Protein AF-A0A9E2REB8-F1 (afdb_monomer)

Structure (mmCIF, N/CA/C/O backbone):
data_AF-A0A9E2REB8-F1
#
_entry.id   AF-A0A9E2REB8-F1
#
loop_
_atom_site.group_PDB
_atom_site.id
_atom_site.type_symbol
_atom_site.label_atom_id
_atom_site.label_alt_id
_atom_site.label_comp_id
_atom_site.label_asym_id
_atom_site.label_entity_id
_atom_site.label_seq_id
_atom_site.pdbx_PDB_ins_code
_atom_site.Cartn_x
_atom_site.Cartn_y
_atom_site.Cartn_z
_atom_site.occupancy
_atom_site.B_iso_or_equiv
_atom_site.auth_seq_id
_atom_site.auth_comp_id
_atom_site.auth_asym_id
_atom_site.auth_atom_id
_atom_site.pdbx_PDB_model_num
ATOM 1 N N . ALA A 1 1 ? -7.650 9.214 -2.464 1.00 62.22 1 ALA A N 1
ATOM 2 C CA . ALA A 1 1 ? -8.582 10.266 -2.002 1.00 62.22 1 ALA A CA 1
ATOM 3 C C . ALA A 1 1 ? -10.008 9.734 -1.817 1.00 62.22 1 ALA A C 1
ATOM 5 O O . ALA A 1 1 ? -10.607 10.013 -0.791 1.00 62.22 1 ALA A O 1
ATOM 6 N N . SER A 1 2 ? -10.527 8.916 -2.739 1.00 76.69 2 SER A N 1
ATOM 7 C CA . SER A 1 2 ? -11.926 8.447 -2.776 1.00 76.69 2 SER A CA 1
ATOM 8 C C . SER A 1 2 ? -12.410 7.606 -1.583 1.00 76.69 2 SER A C 1
ATOM 10 O O . SER A 1 2 ? -13.607 7.561 -1.336 1.00 76.69 2 SER A O 1
ATOM 12 N N . HIS A 1 3 ? -11.501 6.967 -0.836 1.00 79.88 3 HIS A N 1
ATOM 13 C CA . HIS A 1 3 ? -11.837 6.084 0.297 1.00 79.88 3 HIS A CA 1
ATOM 14 C C . HIS A 1 3 ? -11.570 6.704 1.676 1.00 79.88 3 HIS A C 1
ATOM 16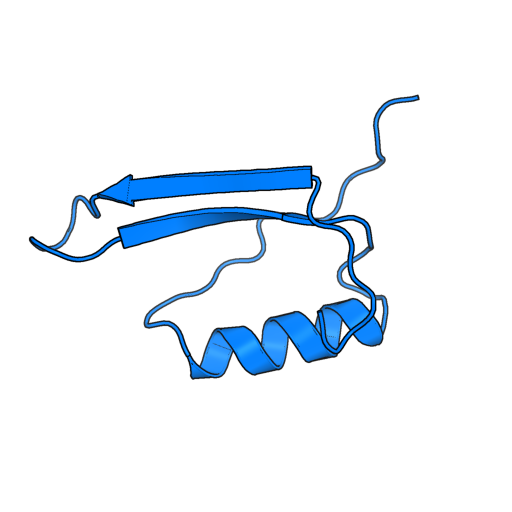 O O . HIS A 1 3 ? -11.633 6.007 2.684 1.00 79.88 3 HIS A O 1
ATOM 22 N N . GLY A 1 4 ? -11.233 7.999 1.743 1.00 84.88 4 GLY A N 1
ATOM 23 C CA . GLY A 1 4 ? -10.947 8.670 3.020 1.00 84.88 4 GLY A CA 1
ATOM 24 C C . GLY A 1 4 ? -9.770 8.052 3.787 1.00 84.88 4 GLY A C 1
ATOM 25 O O . GLY A 1 4 ? -9.830 7.923 5.008 1.00 84.88 4 GLY A O 1
ATOM 26 N N . LEU A 1 5 ? -8.735 7.615 3.060 1.00 89.12 5 LEU A N 1
ATOM 27 C CA . LEU A 1 5 ? -7.502 7.057 3.620 1.00 89.12 5 LEU A CA 1
ATOM 28 C C . LEU A 1 5 ? -6.399 8.114 3.635 1.00 89.12 5 LEU A C 1
ATOM 30 O O . LEU A 1 5 ? -6.122 8.730 2.599 1.00 89.12 5 LEU A O 1
ATOM 34 N N . SER A 1 6 ? -5.755 8.268 4.788 1.00 91.62 6 SER A N 1
ATOM 35 C CA . SER A 1 6 ? -4.515 9.028 4.934 1.00 91.62 6 SER A CA 1
ATOM 36 C C . SER A 1 6 ? -3.335 8.164 4.507 1.00 91.62 6 SER A C 1
ATOM 38 O O . SER A 1 6 ? -3.272 6.981 4.840 1.00 91.62 6 SER A O 1
ATOM 40 N N . MET A 1 7 ? -2.384 8.756 3.792 1.00 92.44 7 MET A N 1
ATOM 41 C CA . MET A 1 7 ? -1.126 8.113 3.425 1.00 92.44 7 MET A CA 1
ATOM 42 C C . MET A 1 7 ? -0.006 8.758 4.227 1.00 92.44 7 MET A C 1
ATOM 44 O O . MET A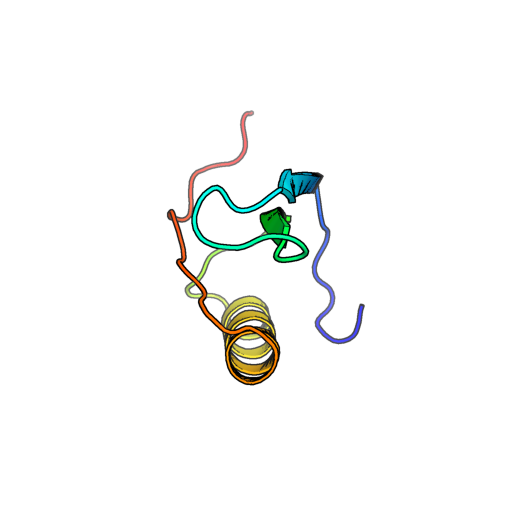 1 7 ? 0.154 9.977 4.180 1.00 92.44 7 MET A O 1
ATOM 48 N N . THR A 1 8 ? 0.756 7.954 4.957 1.00 92.00 8 THR A N 1
ATOM 49 C CA . THR A 1 8 ? 1.863 8.434 5.798 1.00 92.00 8 THR A CA 1
ATOM 50 C C . THR A 1 8 ? 3.204 8.296 5.093 1.00 92.00 8 THR A C 1
ATOM 52 O O . THR A 1 8 ? 4.145 9.026 5.404 1.00 92.00 8 THR A O 1
ATOM 55 N N . LYS A 1 9 ? 3.293 7.395 4.106 1.00 92.38 9 LYS A N 1
ATOM 56 C CA . LYS A 1 9 ? 4.518 7.155 3.350 1.00 92.38 9 LYS A CA 1
ATOM 57 C C . LYS A 1 9 ? 4.235 6.715 1.921 1.00 92.38 9 LYS A C 1
ATOM 59 O O . LYS A 1 9 ? 3.360 5.889 1.682 1.00 92.38 9 LYS A O 1
ATOM 64 N N . ILE A 1 10 ? 5.038 7.219 0.986 1.00 94.50 10 ILE A N 1
ATOM 65 C CA . ILE A 1 10 ? 5.139 6.697 -0.377 1.00 94.50 10 ILE A CA 1
ATOM 66 C C . ILE A 1 10 ? 6.590 6.770 -0.850 1.00 94.50 10 ILE A C 1
ATOM 68 O O . ILE A 1 10 ? 7.190 7.839 -0.914 1.00 94.50 10 ILE A O 1
ATOM 72 N N . GLU A 1 11 ? 7.166 5.621 -1.184 1.00 94.44 11 GLU A N 1
ATOM 73 C CA . GLU A 1 11 ? 8.505 5.517 -1.761 1.00 94.44 11 GLU A CA 1
ATOM 74 C C . GLU A 1 11 ? 8.450 4.712 -3.056 1.00 94.44 11 GLU A C 1
ATOM 76 O O . GLU A 1 11 ? 7.839 3.646 -3.101 1.00 94.44 11 GLU A O 1
ATOM 81 N N . SER A 1 12 ? 9.135 5.180 -4.099 1.00 92.69 12 SER A N 1
ATOM 82 C CA . SER A 1 12 ? 9.322 4.416 -5.333 1.00 92.69 12 SER A CA 1
ATOM 83 C C . SER A 1 12 ? 10.742 3.861 -5.417 1.00 92.69 12 SER A C 1
ATOM 85 O O . SER A 1 12 ? 11.718 4.489 -5.000 1.00 92.69 12 SER A O 1
ATOM 87 N N . ARG A 1 13 ? 10.870 2.650 -5.955 1.00 90.38 13 ARG A N 1
ATOM 88 C CA . ARG A 1 13 ? 12.151 2.011 -6.268 1.00 90.38 13 ARG A CA 1
ATOM 89 C C . ARG A 1 13 ? 12.069 1.433 -7.681 1.00 90.38 13 ARG A C 1
ATOM 91 O O . ARG A 1 13 ? 11.045 0.832 -8.013 1.00 90.38 13 ARG A O 1
ATOM 98 N N . PRO A 1 14 ? 13.114 1.560 -8.515 1.00 87.31 14 PRO A N 1
ATOM 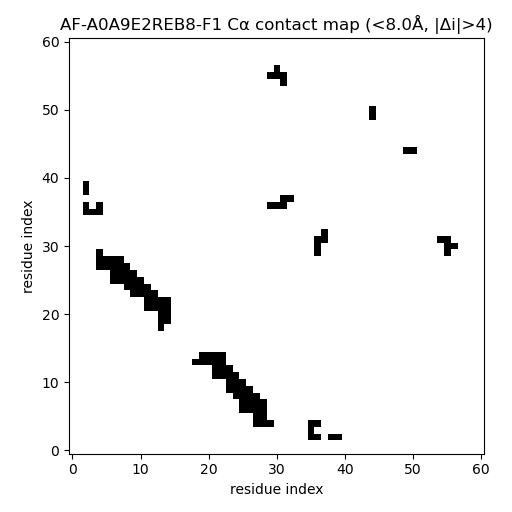99 C CA . PRO A 1 14 ? 13.145 0.857 -9.790 1.00 87.31 14 PRO A CA 1
ATOM 100 C C . PRO A 1 14 ? 13.111 -0.658 -9.542 1.00 87.31 14 PRO A C 1
ATOM 102 O O . PRO A 1 14 ? 13.805 -1.181 -8.663 1.00 87.31 14 PRO A O 1
ATOM 105 N N . SER A 1 15 ? 12.285 -1.365 -10.307 1.00 82.94 15 SER A N 1
ATOM 106 C CA . SER A 1 15 ? 12.221 -2.823 -10.296 1.00 82.94 15 SER A CA 1
ATOM 107 C C . SER A 1 15 ? 13.571 -3.396 -10.715 1.00 82.94 15 SER A C 1
ATOM 109 O O . SER A 1 15 ? 14.169 -2.978 -11.704 1.00 82.94 15 SER A O 1
ATOM 111 N N . ARG A 1 16 ? 14.044 -4.410 -9.984 1.00 78.69 16 ARG A N 1
ATOM 112 C CA . ARG A 1 16 ? 15.242 -5.171 -10.372 1.00 78.69 16 ARG A CA 1
ATOM 113 C C . ARG A 1 16 ? 14.960 -6.210 -11.463 1.00 78.69 16 ARG A C 1
ATOM 115 O O . ARG A 1 16 ? 15.898 -6.839 -11.937 1.00 78.69 16 ARG A O 1
ATOM 122 N N . ARG A 1 17 ? 13.687 -6.440 -11.818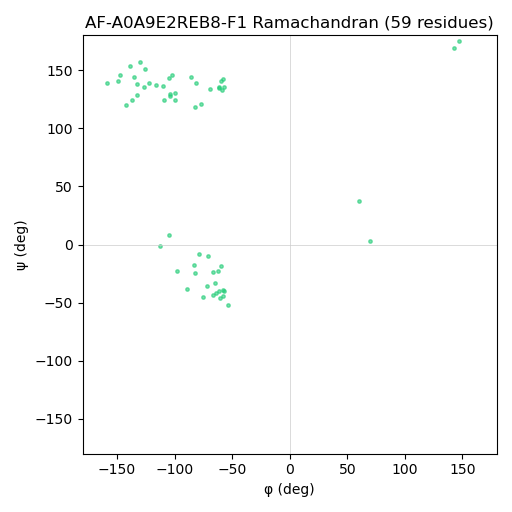 1.00 75.44 17 ARG A N 1
ATOM 123 C CA . ARG A 1 17 ? 13.276 -7.495 -12.762 1.00 75.44 17 ARG A CA 1
ATOM 124 C C . ARG A 1 17 ? 13.259 -7.025 -14.216 1.00 75.44 17 ARG A C 1
ATOM 126 O O . ARG A 1 17 ? 13.637 -7.799 -15.089 1.00 75.44 17 ARG A O 1
ATOM 133 N N . LYS A 1 18 ? 12.835 -5.786 -14.479 1.00 74.19 18 LYS A N 1
ATOM 134 C CA . LYS A 1 18 ? 12.765 -5.190 -15.821 1.00 74.19 18 LYS A CA 1
ATOM 135 C C . LYS A 1 18 ? 13.040 -3.693 -15.762 1.00 74.19 18 LYS A C 1
ATOM 137 O O . LYS A 1 18 ? 12.651 -3.020 -14.810 1.00 74.19 18 LYS A O 1
ATOM 142 N N . ALA A 1 19 ? 13.681 -3.178 -16.811 1.00 74.50 19 ALA A N 1
AT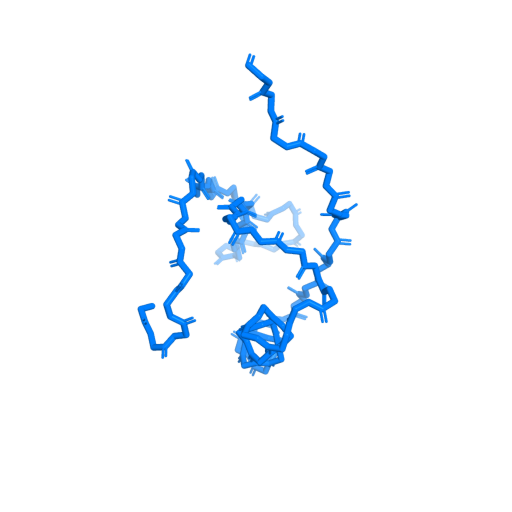OM 143 C CA . ALA A 1 19 ? 13.825 -1.742 -17.010 1.00 74.50 19 ALA A CA 1
ATOM 144 C C . ALA A 1 19 ? 12.438 -1.076 -17.074 1.00 74.50 19 ALA A C 1
ATOM 146 O O . ALA A 1 19 ? 11.514 -1.645 -17.653 1.00 74.50 19 ALA A O 1
ATOM 147 N N . TRP A 1 20 ? 12.321 0.124 -16.498 1.00 79.00 20 TRP A N 1
ATOM 148 C CA . TRP A 1 20 ? 11.114 0.973 -16.501 1.00 79.00 20 TRP A CA 1
ATOM 149 C C . TRP A 1 20 ? 9.921 0.492 -15.665 1.00 79.00 20 TRP A C 1
ATOM 151 O O . TRP A 1 20 ? 8.888 1.157 -15.637 1.00 79.00 20 TRP A O 1
ATOM 161 N N . GLU A 1 21 ? 10.053 -0.612 -14.933 1.00 85.50 21 GLU A N 1
ATOM 162 C CA . GLU A 1 21 ? 9.086 -0.983 -13.901 1.00 85.50 21 GLU A CA 1
ATOM 163 C C . GLU A 1 21 ? 9.437 -0.305 -12.571 1.00 85.50 21 GLU A C 1
ATOM 165 O O . GLU A 1 21 ? 10.608 -0.190 -12.202 1.00 85.50 21 GLU A O 1
ATOM 170 N N . TYR A 1 22 ? 8.416 0.094 -11.815 1.00 88.25 22 TYR A N 1
ATOM 171 C CA . TYR A 1 22 ? 8.569 0.706 -10.498 1.00 88.25 22 TYR A CA 1
ATOM 172 C C . TYR A 1 22 ? 7.813 -0.103 -9.449 1.00 88.25 22 TYR A C 1
ATOM 174 O O . TYR A 1 22 ? 6.692 -0.552 -9.680 1.00 88.25 22 TYR A O 1
ATOM 182 N N . ILE A 1 23 ? 8.435 -0.265 -8.285 1.00 92.00 23 ILE A N 1
ATOM 183 C CA . ILE A 1 23 ? 7.800 -0.796 -7.082 1.00 92.00 23 ILE A CA 1
ATOM 184 C C . ILE A 1 23 ? 7.539 0.384 -6.158 1.00 92.00 23 ILE A C 1
ATOM 186 O O . ILE A 1 23 ? 8.456 1.151 -5.858 1.00 92.00 23 ILE A O 1
ATOM 190 N N . PHE A 1 24 ? 6.298 0.508 -5.703 1.00 93.56 24 PHE A N 1
ATOM 191 C CA . PHE A 1 24 ? 5.906 1.496 -4.710 1.00 93.56 24 PHE A CA 1
ATOM 192 C C . PHE A 1 24 ? 5.729 0.813 -3.356 1.00 93.56 24 PHE A C 1
ATOM 194 O O . PHE A 1 24 ? 5.033 -0.195 -3.251 1.00 93.56 24 PHE A O 1
ATOM 201 N N . PHE A 1 25 ? 6.363 1.371 -2.330 1.00 94.88 25 PHE A N 1
ATOM 202 C CA . PHE A 1 25 ? 6.096 1.063 -0.930 1.00 94.88 25 PHE A CA 1
ATOM 203 C C . PHE A 1 25 ? 5.209 2.171 -0.383 1.00 94.88 25 PHE A C 1
ATOM 205 O O . PHE A 1 25 ? 5.553 3.347 -0.507 1.00 94.88 25 PHE A O 1
ATOM 212 N N . VAL A 1 26 ? 4.060 1.795 0.168 1.00 94.81 26 VAL A N 1
ATOM 213 C CA . VAL A 1 26 ? 3.034 2.736 0.613 1.00 94.81 26 VAL A CA 1
ATOM 214 C C . VAL A 1 26 ? 2.580 2.339 2.008 1.00 94.81 26 VAL A C 1
ATOM 216 O O . VAL A 1 26 ? 2.175 1.194 2.201 1.00 94.81 26 VAL A O 1
ATOM 219 N N . ASP A 1 27 ? 2.593 3.304 2.925 1.00 95.06 27 ASP A N 1
ATOM 220 C CA . ASP A 1 27 ? 1.988 3.164 4.248 1.00 95.06 27 ASP A CA 1
ATOM 221 C C . ASP A 1 27 ? 0.746 4.059 4.319 1.00 95.06 27 ASP A C 1
ATOM 223 O O . ASP A 1 27 ? 0.748 5.209 3.858 1.00 95.06 27 ASP A O 1
ATOM 227 N N . ILE A 1 28 ? -0.327 3.518 4.889 1.00 94.94 28 ILE A N 1
ATOM 228 C CA . ILE A 1 28 ? -1.609 4.200 5.075 1.00 94.94 28 ILE A CA 1
ATOM 229 C C . ILE A 1 28 ? -2.086 4.053 6.515 1.00 94.94 28 ILE A C 1
ATOM 231 O O . ILE A 1 28 ? -1.725 3.102 7.207 1.00 94.94 28 ILE A O 1
ATOM 235 N N . GLU A 1 29 ? -2.940 4.972 6.947 1.00 94.69 29 GLU A N 1
ATOM 236 C CA . GLU A 1 29 ? -3.658 4.831 8.211 1.00 94.69 29 GLU A CA 1
ATOM 237 C C . GLU A 1 29 ? -4.889 3.940 8.021 1.00 94.69 29 GLU A C 1
ATOM 239 O O . GLU A 1 29 ? -5.805 4.268 7.260 1.00 94.69 29 GLU A O 1
ATOM 244 N N . GLY A 1 30 ? -4.909 2.820 8.740 1.00 94.19 30 GLY A N 1
ATOM 245 C CA . GLY A 1 30 ? -6.027 1.884 8.789 1.00 94.19 30 GLY A CA 1
ATOM 246 C C . GLY A 1 30 ? -5.573 0.428 8.853 1.00 94.19 30 GLY A C 1
ATOM 247 O O . GLY A 1 30 ? -4.400 0.100 8.662 1.00 94.19 30 GLY A O 1
ATOM 248 N N . HIS A 1 31 ? -6.521 -0.460 9.121 1.00 95.94 31 HIS A N 1
ATOM 249 C CA . HIS A 1 31 ? -6.318 -1.903 9.159 1.00 95.94 31 HIS A CA 1
ATOM 250 C C . HIS A 1 31 ? -6.848 -2.571 7.885 1.00 95.94 31 HIS A C 1
ATOM 252 O O . HIS A 1 31 ? -7.888 -2.174 7.364 1.00 95.94 31 HIS A O 1
ATOM 258 N N . ILE A 1 32 ? -6.198 -3.640 7.409 1.00 95.44 32 ILE A N 1
ATOM 259 C CA . ILE A 1 32 ? -6.640 -4.393 6.215 1.00 95.44 32 ILE A CA 1
ATOM 260 C C . ILE A 1 32 ? -8.053 -4.988 6.356 1.00 95.44 32 ILE A C 1
ATOM 262 O O . ILE A 1 32 ? -8.696 -5.336 5.371 1.00 95.44 32 ILE A O 1
ATOM 266 N N . GLU A 1 33 ? -8.557 -5.102 7.584 1.00 95.56 33 GLU A N 1
ATOM 267 C CA . GLU A 1 33 ? -9.913 -5.582 7.858 1.00 95.56 33 GLU A CA 1
ATOM 268 C C . GLU A 1 33 ? -10.988 -4.493 7.731 1.00 95.56 33 GLU A C 1
ATOM 270 O O . GLU A 1 33 ? -12.162 -4.832 7.564 1.00 95.56 33 GLU A O 1
ATOM 275 N N . GLU A 1 34 ? -10.609 -3.211 7.752 1.00 96.44 34 GLU A N 1
ATOM 276 C CA . GLU A 1 34 ? -11.535 -2.097 7.555 1.00 96.44 34 GLU A CA 1
ATOM 277 C C . GLU A 1 34 ? -12.044 -2.058 6.111 1.00 96.44 34 GLU A C 1
ATOM 279 O O . GLU A 1 34 ? -11.274 -2.090 5.150 1.00 96.44 34 GLU A O 1
ATOM 284 N N . GLU A 1 35 ? -13.354 -1.889 5.951 1.00 95.44 35 GLU A N 1
ATOM 285 C CA . GLU A 1 35 ? -14.018 -1.920 4.645 1.00 95.44 35 GLU A CA 1
ATOM 286 C C . GLU A 1 35 ? -13.451 -0.891 3.650 1.00 95.44 35 GLU A C 1
ATOM 288 O O . GLU A 1 35 ? -13.244 -1.190 2.475 1.00 95.44 35 GLU A O 1
ATOM 293 N N . ARG A 1 36 ? -13.134 0.322 4.121 1.00 94.75 36 ARG A N 1
ATOM 294 C CA . ARG A 1 36 ? -12.521 1.371 3.286 1.00 94.75 36 ARG A CA 1
ATOM 295 C C . ARG A 1 36 ? -11.120 0.998 2.789 1.00 94.75 36 ARG A C 1
ATOM 297 O O . ARG A 1 36 ? -10.749 1.375 1.680 1.00 94.75 36 ARG A O 1
ATOM 304 N N . VAL A 1 37 ? -10.352 0.254 3.590 1.00 95.81 37 VAL A N 1
ATOM 305 C CA . VAL A 1 37 ? -9.003 -0.201 3.228 1.00 95.81 37 VAL A CA 1
ATOM 306 C C . VAL A 1 37 ? -9.105 -1.340 2.222 1.00 95.81 37 VAL A C 1
ATOM 308 O O . VAL A 1 37 ? -8.434 -1.288 1.194 1.00 95.81 37 VAL A O 1
ATOM 311 N N . LYS A 1 38 ? -9.997 -2.313 2.457 1.00 95.50 38 LYS A N 1
ATOM 312 C CA . LYS A 1 38 ? -10.258 -3.415 1.516 1.00 95.50 38 LYS A CA 1
ATOM 313 C C . LYS A 1 38 ? -10.606 -2.902 0.124 1.00 95.50 38 LYS A C 1
ATOM 315 O O . LYS A 1 38 ? -9.924 -3.259 -0.831 1.00 95.50 38 LYS A O 1
ATOM 320 N N . LYS A 1 39 ? -11.574 -1.985 0.024 1.00 95.00 39 LYS A N 1
ATOM 321 C CA . LYS A 1 39 ? -11.985 -1.387 -1.258 1.00 95.00 39 LYS A CA 1
ATOM 322 C C . LYS A 1 39 ? -10.831 -0.698 -1.981 1.00 95.00 39 LYS A C 1
ATOM 324 O O . LYS A 1 39 ? -10.645 -0.891 -3.180 1.00 95.00 39 LYS A O 1
ATOM 329 N N . ALA A 1 40 ? -10.021 0.072 -1.255 1.00 93.88 40 ALA A N 1
ATOM 330 C CA . ALA A 1 40 ? -8.863 0.739 -1.841 1.00 93.88 40 ALA A CA 1
ATOM 331 C C . ALA A 1 40 ? -7.807 -0.259 -2.353 1.00 93.88 40 ALA A C 1
ATOM 333 O O . ALA A 1 40 ? -7.252 -0.069 -3.437 1.00 93.88 40 ALA A O 1
ATOM 334 N N . VAL A 1 41 ? -7.539 -1.328 -1.598 1.00 93.81 41 VAL A N 1
ATOM 335 C CA . VAL A 1 41 ? -6.603 -2.394 -1.988 1.00 93.81 41 VAL A CA 1
ATOM 336 C C . VAL A 1 41 ? -7.134 -3.168 -3.200 1.00 93.81 41 VAL A C 1
ATOM 338 O O . VAL A 1 41 ? -6.390 -3.419 -4.146 1.00 93.81 41 VAL A O 1
ATOM 341 N N . GLU A 1 42 ? -8.418 -3.509 -3.238 1.00 93.81 42 GLU A N 1
ATOM 342 C CA . GLU A 1 42 ? -9.027 -4.192 -4.387 1.00 93.81 42 GLU A CA 1
ATOM 343 C C . GLU A 1 42 ? -8.924 -3.351 -5.667 1.00 93.81 42 GLU A C 1
ATOM 345 O O . GLU A 1 42 ? -8.463 -3.844 -6.701 1.00 93.81 42 GLU A O 1
ATOM 350 N N . GLU A 1 43 ? -9.242 -2.055 -5.590 1.00 93.44 43 GLU A N 1
ATO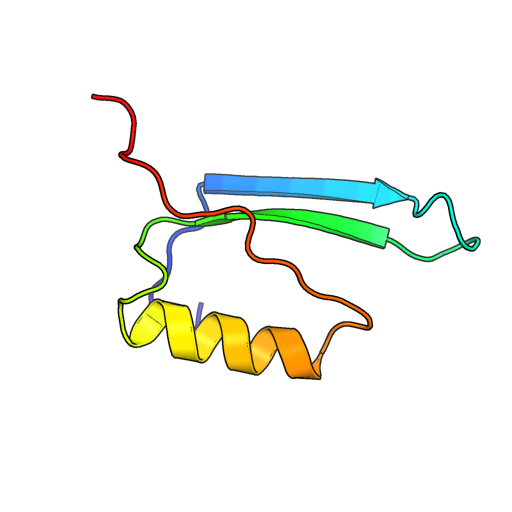M 351 C CA . GLU A 1 43 ? -9.126 -1.137 -6.728 1.00 93.44 43 GLU A CA 1
ATOM 352 C C . GLU A 1 43 ? -7.688 -0.999 -7.245 1.00 93.44 43 GLU A C 1
ATOM 354 O O . GLU A 1 43 ? -7.470 -0.935 -8.458 1.00 93.44 43 GLU A O 1
ATOM 359 N N . ILE A 1 44 ? -6.697 -0.947 -6.346 1.00 92.06 44 ILE A N 1
ATOM 360 C CA . ILE A 1 44 ? -5.284 -0.847 -6.736 1.00 92.06 44 ILE A CA 1
ATOM 361 C C . ILE A 1 44 ? -4.793 -2.166 -7.334 1.00 92.06 44 ILE A C 1
ATOM 363 O O . ILE A 1 44 ? -4.019 -2.129 -8.289 1.00 92.06 44 ILE A O 1
ATOM 367 N N . THR A 1 45 ? -5.269 -3.314 -6.840 1.00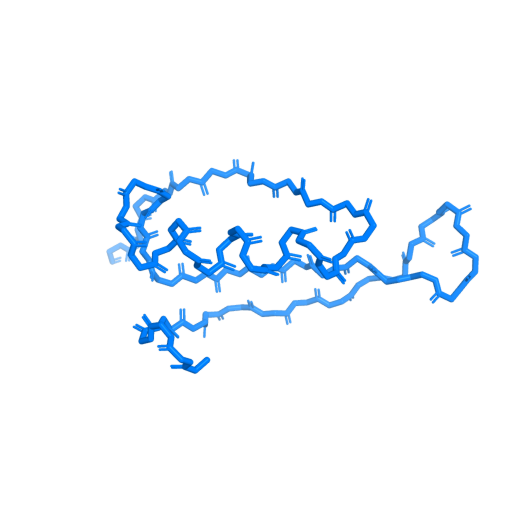 92.38 45 THR A N 1
ATOM 368 C CA . THR A 1 45 ? -4.856 -4.640 -7.337 1.00 92.38 45 THR A CA 1
ATOM 369 C C . THR A 1 45 ? -5.145 -4.783 -8.830 1.00 92.38 45 THR A C 1
ATOM 371 O O . THR A 1 45 ? -4.312 -5.295 -9.569 1.00 92.38 45 THR A O 1
ATOM 374 N N . GLY A 1 46 ? -6.279 -4.258 -9.307 1.00 92.12 46 GLY A N 1
ATOM 375 C CA . GLY A 1 46 ? -6.620 -4.256 -10.736 1.00 92.12 46 GLY A CA 1
ATOM 376 C C . GLY A 1 46 ? -5.784 -3.303 -11.602 1.00 92.12 46 GLY A C 1
ATOM 377 O O . GLY A 1 46 ? -5.887 -3.340 -12.826 1.00 92.12 46 GLY A O 1
ATOM 378 N N . ARG A 1 47 ? -4.973 -2.430 -10.992 1.00 90.75 47 ARG A N 1
ATOM 379 C CA . ARG A 1 47 ? -4.190 -1.379 -11.668 1.00 90.75 47 ARG A CA 1
ATOM 380 C C . ARG A 1 47 ? -2.683 -1.603 -11.597 1.00 90.75 47 ARG A C 1
ATOM 382 O O . ARG A 1 47 ? -1.929 -0.799 -12.144 1.00 90.75 47 ARG A O 1
ATOM 389 N N . CYS A 1 48 ? -2.228 -2.660 -10.931 1.00 90.44 48 CYS A N 1
ATOM 390 C CA . CYS A 1 48 ? -0.814 -2.983 -10.805 1.00 90.44 48 CYS A CA 1
ATOM 391 C C . CYS A 1 48 ? -0.528 -4.412 -11.274 1.00 90.44 48 CYS A C 1
ATOM 393 O O . CYS A 1 48 ? -1.359 -5.308 -11.183 1.00 90.44 48 CYS A O 1
ATOM 395 N N . LEU A 1 49 ? 0.689 -4.633 -11.77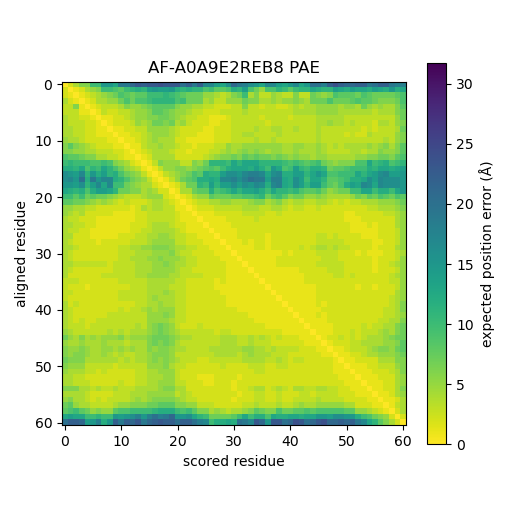9 1.00 90.62 49 LEU A N 1
ATOM 396 C CA . LEU A 1 49 ? 1.145 -5.965 -12.200 1.00 90.62 49 LEU A CA 1
ATOM 397 C C . LEU A 1 49 ? 1.283 -6.932 -11.016 1.00 90.62 49 LEU A C 1
ATOM 399 O O . LEU A 1 49 ? 1.282 -8.148 -11.190 1.00 90.62 49 LEU A O 1
ATOM 403 N N . PHE A 1 50 ? 1.471 -6.383 -9.818 1.00 89.25 50 PHE A N 1
ATOM 404 C CA . PHE A 1 50 ? 1.661 -7.121 -8.586 1.00 89.25 50 PHE A CA 1
ATOM 405 C C . PHE A 1 50 ? 1.318 -6.228 -7.395 1.00 89.25 50 PHE A C 1
ATOM 407 O O . PHE A 1 50 ? 1.741 -5.071 -7.345 1.00 89.25 50 PHE A O 1
ATOM 414 N N . MET A 1 51 ? 0.635 -6.796 -6.402 1.00 92.94 51 MET A N 1
ATOM 415 C CA . MET A 1 51 ? 0.472 -6.187 -5.090 1.00 92.94 51 MET A CA 1
ATOM 416 C C . MET A 1 51 ? 0.702 -7.214 -3.990 1.00 92.94 51 MET A C 1
ATOM 418 O O . MET A 1 51 ? 0.326 -8.380 -4.109 1.00 92.94 51 MET A O 1
ATOM 422 N N . LYS A 1 52 ? 1.306 -6.756 -2.894 1.00 93.75 52 LYS A N 1
ATOM 423 C CA . LYS A 1 52 ? 1.457 -7.526 -1.669 1.00 93.75 52 LYS A CA 1
ATOM 424 C C . LYS A 1 52 ? 1.157 -6.647 -0.466 1.00 93.75 52 LYS A C 1
ATOM 426 O O . LYS A 1 52 ? 1.812 -5.627 -0.274 1.00 93.75 52 LYS A O 1
ATOM 431 N N . VAL A 1 53 ? 0.221 -7.090 0.366 1.00 95.19 53 VAL A N 1
ATOM 432 C CA . VAL A 1 53 ? 0.022 -6.531 1.705 1.00 95.19 53 VAL A CA 1
ATOM 433 C C . VAL A 1 53 ? 1.118 -7.096 2.610 1.00 95.19 53 VAL A C 1
ATOM 435 O O . VAL A 1 53 ? 1.259 -8.314 2.724 1.00 95.19 53 VAL A O 1
ATOM 438 N N . LEU A 1 54 ? 1.935 -6.221 3.202 1.00 95.81 54 LEU A N 1
ATOM 439 C CA . LEU A 1 54 ? 3.009 -6.632 4.119 1.00 95.81 54 LEU A CA 1
ATOM 440 C C . LEU A 1 54 ? 2.499 -6.872 5.545 1.00 95.81 54 LEU A C 1
ATOM 442 O O . LEU A 1 54 ? 3.094 -7.659 6.274 1.00 95.81 54 LEU A O 1
ATOM 446 N N . GLY A 1 55 ? 1.386 -6.238 5.911 1.00 95.00 55 GLY A N 1
ATOM 447 C CA . GLY A 1 55 ? 0.699 -6.425 7.182 1.00 95.00 55 GLY A CA 1
ATOM 448 C C . GLY A 1 55 ? 0.036 -5.138 7.659 1.00 95.00 55 GLY A C 1
ATOM 449 O O . GLY A 1 55 ? 0.201 -4.079 7.055 1.00 95.00 55 GLY A O 1
ATOM 450 N N . SER A 1 56 ? -0.693 -5.246 8.762 1.00 96.06 56 SER A N 1
ATOM 451 C CA . SER A 1 56 ? -1.171 -4.114 9.552 1.00 96.06 56 SER A CA 1
ATOM 452 C C . SER A 1 56 ? -0.514 -4.192 10.926 1.00 96.06 56 SER A C 1
ATOM 454 O O . SER A 1 56 ? -0.377 -5.279 11.487 1.00 96.06 56 SER A O 1
ATOM 456 N N . TYR A 1 57 ? -0.061 -3.057 11.447 1.00 94.31 57 TYR A N 1
ATOM 457 C CA . TYR A 1 57 ? 0.655 -2.973 12.718 1.00 94.31 57 TYR A CA 1
ATOM 458 C C . TYR A 1 57 ? 0.176 -1.746 13.508 1.00 94.31 57 TYR A C 1
ATOM 460 O O . TYR A 1 57 ? -0.291 -0.784 12.894 1.00 94.31 57 TYR A O 1
ATOM 468 N N . PRO A 1 58 ? 0.263 -1.756 14.853 1.00 93.50 58 PRO A N 1
ATOM 469 C CA . PRO A 1 58 ? -0.084 -0.590 15.658 1.00 93.50 58 PRO A CA 1
ATOM 470 C C . PRO A 1 58 ? 0.767 0.620 15.271 1.00 93.50 58 PRO A C 1
ATOM 472 O O . PRO A 1 58 ? 1.992 0.512 15.169 1.00 93.50 58 PRO A O 1
ATOM 475 N N . ALA A 1 59 ? 0.128 1.776 15.085 1.00 86.62 59 ALA A N 1
ATOM 476 C CA . ALA A 1 59 ? 0.853 3.033 14.970 1.00 86.62 59 ALA A CA 1
ATOM 477 C C . ALA A 1 59 ? 1.657 3.264 16.259 1.00 86.62 59 ALA A C 1
ATOM 479 O O . ALA A 1 59 ? 1.194 2.931 17.352 1.00 86.62 59 ALA A O 1
ATOM 480 N N . HIS A 1 60 ? 2.878 3.781 16.124 1.00 76.31 60 HIS A N 1
ATOM 481 C CA . HIS A 1 60 ? 3.699 4.127 17.282 1.00 76.31 60 HIS A CA 1
ATOM 482 C C . HIS A 1 60 ? 2.935 5.133 18.158 1.00 76.31 60 HIS A C 1
ATOM 484 O O . HIS A 1 60 ? 2.316 6.052 17.620 1.00 76.31 60 HIS A O 1
ATOM 490 N N . SER A 1 61 ? 2.949 4.922 19.475 1.00 55.81 61 SER A N 1
ATOM 491 C CA . SER A 1 61 ? 2.416 5.865 20.468 1.00 55.81 61 SER A CA 1
ATOM 492 C C . SER A 1 61 ? 3.270 7.120 20.566 1.00 55.81 61 SER A C 1
ATOM 494 O O . SER A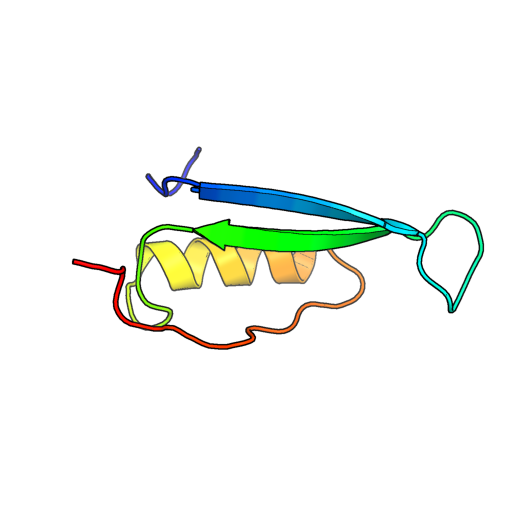 1 61 ? 4.511 6.936 20.580 1.00 55.81 61 SER A O 1
#

Mean predicted aligned error: 4.58 Å

Foldseek 3Di:
DVLPKAWPDWDWDADPPDPPDIDIDTDIPDACPDPSNVVVVVVVCVVDPDDDDPHDDDDDD

Nearest PDB structures (foldseek):
  3mwb-assembly1_A  TM=9.102E-01  e=1.537E-02  Paenarthrobacter aurescens TC1
  6vh5-assembly1_C  TM=9.096E-01  e=3.871E-02  Brucella abortus 2308
  3luy-assembly1_A-2  TM=8.590E-01  e=4.718E-02  Bifidobacterium adolescentis ATCC 15703

Secondary structure (DSSP, 8-state):
-TT---EEEEEEEE-SSSTT-EEEEEEESS-TTSHHHHHHHHHHHTTSS--------PPP-

Sequence (61 aa):
ASHGLSMTKIESRPSRRKAWEYIFFVDIEGHIEEERVKKAVEEITGRCLFMKVLGSYPAHS

Radius of gyration: 12.77 Å; Cα contacts (8 Å, |Δi|>4): 59; chains: 1; bounding box: 29×18×38 Å

Solvent-accessible surface area (backbone atoms only — not comparable to full-atom values): 4144 Å² total; per-residue (Å²): 114,94,60,79,57,52,71,83,43,80,47,80,43,77,39,92,85,45,88,94,42,73,45,74,51,74,43,60,65,74,45,74,85,40,69,52,45,41,53,52,49,56,61,46,48,80,74,44,100,72,81,79,88,91,77,68,75,84,76,84,130

pLDDT: mean 89.52, std 8.31, range [55.81, 96.44]